Protein AF-A0A2V7VLN5-F1 (afdb_monomer)

Radius of gyration: 14.5 Å; Cα contacts (8 Å, |Δi|>4): 177; chains: 1; bounding box: 34×38×32 Å

Structure (mmCIF, N/CA/C/O backbone):
data_AF-A0A2V7VLN5-F1
#
_entry.id   AF-A0A2V7VLN5-F1
#
loop_
_atom_site.group_PDB
_atom_site.id
_atom_site.type_symbol
_atom_site.label_atom_id
_atom_site.label_alt_id
_atom_site.label_comp_id
_atom_site.label_asym_id
_atom_site.label_entity_id
_atom_site.label_seq_id
_atom_site.pdbx_PDB_ins_code
_atom_site.Cartn_x
_atom_site.Cartn_y
_atom_site.Cartn_z
_atom_site.occupancy
_atom_site.B_iso_or_equiv
_atom_site.auth_seq_id
_atom_site.auth_co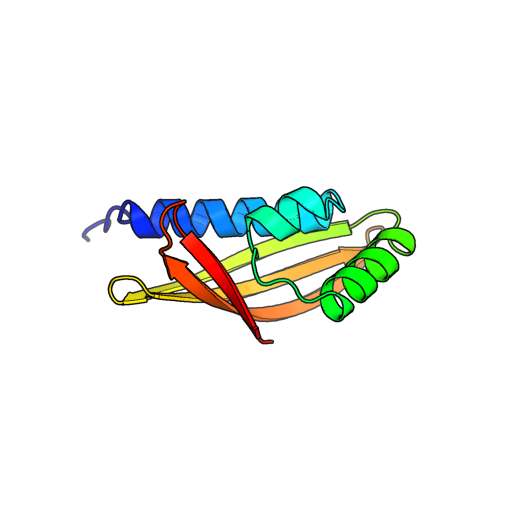mp_id
_atom_site.auth_asym_id
_atom_site.auth_atom_id
_atom_site.pdbx_PDB_model_num
ATOM 1 N N . PRO A 1 1 ? -19.058 -24.679 8.930 1.00 38.53 1 PRO A N 1
ATOM 2 C CA . PRO A 1 1 ? -17.959 -23.829 8.417 1.00 38.53 1 PRO A CA 1
ATOM 3 C C . PRO A 1 1 ? -18.491 -22.489 7.887 1.00 38.53 1 PRO A C 1
ATOM 5 O O . PRO A 1 1 ? -18.948 -22.395 6.751 1.00 38.53 1 PRO A O 1
ATOM 8 N N . SER A 1 2 ? -18.501 -21.470 8.744 1.00 41.41 2 SER A N 1
ATOM 9 C CA . SER A 1 2 ? -18.995 -20.136 8.402 1.00 41.41 2 SER A CA 1
ATOM 10 C C . SER A 1 2 ? -18.002 -19.459 7.456 1.00 41.41 2 SER A C 1
ATOM 12 O O . SER A 1 2 ? -16.884 -19.146 7.859 1.00 41.41 2 SER A O 1
ATOM 14 N N . ARG A 1 3 ? -18.388 -19.238 6.193 1.00 52.00 3 ARG A N 1
ATOM 15 C CA . ARG A 1 3 ? -17.704 -18.250 5.349 1.00 52.00 3 ARG A CA 1
ATOM 16 C C . ARG A 1 3 ? -17.952 -16.902 6.009 1.00 52.00 3 ARG A C 1
ATOM 18 O O . ARG A 1 3 ? -19.055 -16.374 5.917 1.00 52.00 3 ARG A O 1
ATOM 25 N N . VAL A 1 4 ? -16.968 -16.399 6.742 1.00 56.38 4 VAL A N 1
ATOM 26 C CA . VAL A 1 4 ? -17.009 -15.030 7.246 1.00 56.38 4 VAL A CA 1
ATOM 27 C C . VAL A 1 4 ? -16.968 -14.151 6.002 1.00 56.38 4 VAL A C 1
ATOM 29 O O . VAL A 1 4 ? -15.949 -14.083 5.318 1.00 56.38 4 VAL A O 1
ATOM 32 N N . SER A 1 5 ? -18.109 -13.586 5.617 1.00 57.72 5 SER A N 1
ATOM 33 C CA . SER A 1 5 ? -18.138 -12.562 4.580 1.00 57.72 5 SER A CA 1
ATOM 34 C C . SER A 1 5 ? -17.249 -11.420 5.061 1.00 57.72 5 SER A C 1
ATOM 36 O O . SER A 1 5 ? -17.469 -10.902 6.156 1.00 5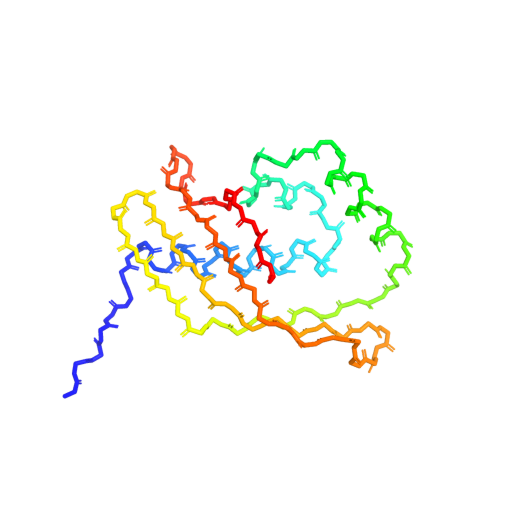7.72 5 SER A O 1
ATOM 38 N N . ALA A 1 6 ? -16.228 -11.069 4.277 1.00 68.88 6 ALA A N 1
ATOM 39 C CA . ALA A 1 6 ? -15.325 -9.967 4.593 1.00 68.88 6 ALA A CA 1
ATOM 40 C C . ALA A 1 6 ? -16.144 -8.704 4.891 1.00 68.88 6 ALA A C 1
ATOM 42 O O . ALA A 1 6 ? -17.043 -8.356 4.114 1.00 68.88 6 ALA A O 1
ATOM 43 N N . SER A 1 7 ? -15.849 -8.035 6.008 1.00 86.94 7 SER A N 1
ATOM 44 C CA . SER A 1 7 ? -16.535 -6.794 6.375 1.00 86.94 7 SER A CA 1
ATOM 45 C C . SER A 1 7 ? -16.339 -5.732 5.279 1.00 86.94 7 SER A C 1
ATOM 47 O O . SER A 1 7 ? -15.361 -5.804 4.527 1.00 86.94 7 SER A O 1
ATOM 49 N N . PRO A 1 8 ? -17.224 -4.725 5.165 1.00 90.88 8 PRO A N 1
ATOM 50 C CA . PRO A 1 8 ? -17.027 -3.629 4.213 1.00 90.88 8 PRO A CA 1
ATOM 51 C C . PRO A 1 8 ? -15.651 -2.960 4.354 1.00 90.88 8 PRO A C 1
ATOM 53 O O . PRO A 1 8 ? -15.029 -2.599 3.357 1.00 90.88 8 PRO A O 1
ATOM 56 N N . ASP A 1 9 ? -15.144 -2.867 5.586 1.00 91.94 9 ASP A N 1
ATOM 57 C CA . ASP A 1 9 ? -13.808 -2.343 5.865 1.00 91.94 9 ASP A CA 1
ATOM 58 C C . ASP A 1 9 ? -12.699 -3.270 5.363 1.00 91.94 9 ASP A C 1
ATOM 60 O O . ASP A 1 9 ? -11.752 -2.800 4.737 1.00 91.94 9 ASP A O 1
ATOM 64 N N . GLU A 1 10 ? -12.823 -4.585 5.545 1.00 93.19 10 GLU A N 1
ATOM 65 C CA . GLU A 1 10 ? -11.852 -5.533 4.995 1.00 93.19 10 GLU A CA 1
ATOM 66 C C . GLU A 1 10 ? -11.823 -5.478 3.459 1.00 93.19 10 GLU A C 1
ATOM 68 O O . GLU A 1 10 ? -10.749 -5.496 2.856 1.00 93.19 10 GLU A O 1
ATOM 73 N N . GLN A 1 11 ? -12.984 -5.358 2.809 1.00 93.88 11 GLN A N 1
ATOM 74 C CA . GLN A 1 11 ? -13.068 -5.199 1.354 1.00 93.88 11 GLN A CA 1
ATOM 75 C C . GLN A 1 11 ? -12.407 -3.895 0.888 1.00 93.88 11 GLN A C 1
ATOM 77 O O . GLN A 1 11 ? -11.640 -3.908 -0.078 1.00 93.88 11 GLN A O 1
ATOM 82 N N . ALA A 1 12 ? -12.641 -2.788 1.598 1.00 94.56 12 ALA A N 1
ATOM 83 C CA . ALA A 1 12 ? -12.004 -1.505 1.316 1.00 94.56 12 ALA A CA 1
ATOM 84 C C . ALA A 1 12 ? -10.477 -1.566 1.497 1.00 94.56 12 ALA A C 1
ATOM 86 O O . ALA A 1 12 ? -9.740 -1.082 0.642 1.00 94.56 12 ALA A O 1
ATOM 87 N N . ILE A 1 13 ? -9.989 -2.226 2.552 1.00 95.31 13 ILE A N 1
ATOM 88 C CA . ILE A 1 13 ? -8.554 -2.438 2.788 1.00 95.31 13 ILE A CA 1
ATOM 89 C C . ILE A 1 13 ? -7.937 -3.304 1.684 1.00 95.31 13 ILE A C 1
ATOM 91 O O . ILE A 1 13 ? -6.871 -2.983 1.161 1.00 95.31 13 ILE A O 1
ATOM 95 N N . ARG A 1 14 ? -8.604 -4.388 1.273 1.00 95.19 14 ARG A N 1
ATOM 96 C CA . ARG A 1 14 ? -8.140 -5.219 0.149 1.00 95.1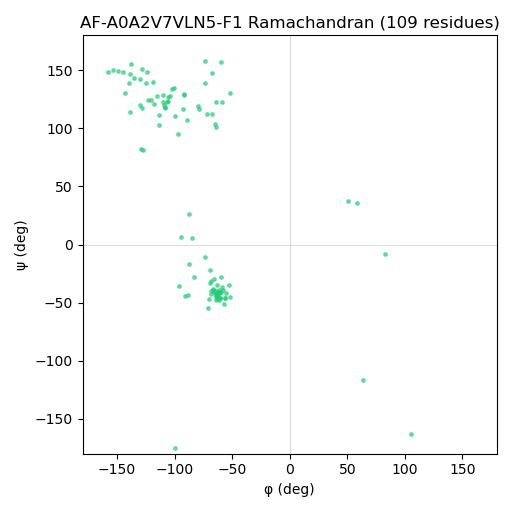9 14 ARG A CA 1
ATOM 97 C C . ARG A 1 14 ? -8.056 -4.409 -1.142 1.00 95.19 14 ARG A C 1
ATOM 99 O O . ARG A 1 14 ? -7.085 -4.558 -1.881 1.00 95.19 14 ARG A O 1
ATOM 106 N N . ARG A 1 15 ? -9.031 -3.530 -1.398 1.00 94.81 15 ARG A N 1
ATOM 107 C CA . ARG A 1 15 ? -9.006 -2.627 -2.553 1.00 94.81 15 ARG A CA 1
ATOM 108 C C . ARG A 1 15 ? -7.846 -1.634 -2.471 1.00 94.81 15 ARG A C 1
ATOM 110 O O . ARG A 1 15 ? -7.104 -1.526 -3.439 1.00 94.81 15 ARG A O 1
ATOM 117 N N . LEU A 1 16 ? -7.626 -1.023 -1.307 1.00 96.06 16 LEU A N 1
ATOM 118 C CA . LEU A 1 16 ? -6.488 -0.140 -1.038 1.00 96.06 16 LEU A CA 1
ATOM 119 C C . LEU A 1 16 ? -5.143 -0.830 -1.322 1.00 96.06 16 LEU A C 1
ATOM 121 O O . LEU A 1 16 ? -4.254 -0.230 -1.919 1.00 96.06 16 LEU A O 1
ATOM 125 N N . ILE A 1 17 ? -4.994 -2.102 -0.936 1.00 95.81 17 ILE A N 1
ATOM 126 C CA . ILE A 1 17 ? -3.779 -2.893 -1.194 1.00 95.81 17 ILE A CA 1
ATOM 127 C C . ILE A 1 17 ? -3.586 -3.162 -2.696 1.00 95.81 17 ILE A C 1
ATOM 129 O O . ILE A 1 17 ? -2.454 -3.127 -3.181 1.00 95.81 17 ILE A O 1
ATOM 133 N N . ILE A 1 18 ? -4.670 -3.410 -3.440 1.00 95.06 18 ILE A N 1
ATOM 134 C CA . ILE A 1 18 ? -4.619 -3.555 -4.904 1.00 95.06 18 ILE A CA 1
ATOM 135 C C . ILE A 1 18 ? -4.187 -2.236 -5.548 1.00 95.06 18 ILE A C 1
ATOM 137 O O . ILE A 1 18 ? -3.272 -2.237 -6.368 1.00 95.06 18 ILE A O 1
ATOM 141 N N . ASP A 1 19 ? -4.792 -1.118 -5.148 1.00 95.31 19 ASP A N 1
ATOM 142 C CA . ASP A 1 19 ? -4.458 0.204 -5.683 1.00 95.31 19 ASP A CA 1
ATOM 143 C C . ASP A 1 19 ? -3.000 0.582 -5.346 1.00 95.31 19 ASP A C 1
ATOM 145 O O . ASP A 1 19 ? -2.295 1.157 -6.173 1.00 95.31 19 ASP A O 1
ATOM 149 N N . TYR A 1 20 ? -2.502 0.176 -4.173 1.00 94.94 20 TYR A N 1
ATOM 150 C CA . TYR A 1 20 ? -1.093 0.306 -3.792 1.00 94.94 20 TYR A CA 1
ATOM 151 C C . TYR A 1 20 ? -0.150 -0.501 -4.700 1.00 94.94 20 TYR A C 1
ATOM 153 O O . TYR A 1 20 ? 0.861 0.039 -5.151 1.00 94.94 20 TYR A O 1
ATOM 161 N N . ALA A 1 21 ? -0.469 -1.764 -5.009 1.00 93.56 21 ALA A N 1
ATOM 162 C CA . ALA A 1 21 ? 0.307 -2.552 -5.972 1.00 93.56 21 ALA A CA 1
ATOM 163 C C . ALA A 1 21 ? 0.304 -1.898 -7.361 1.00 93.56 21 ALA A C 1
ATOM 165 O O . ALA A 1 21 ? 1.366 -1.727 -7.959 1.00 93.56 21 ALA A O 1
ATOM 166 N N . GLN A 1 22 ? -0.868 -1.461 -7.832 1.00 93.56 22 GLN A N 1
ATOM 167 C CA . GLN A 1 22 ? -1.025 -0.800 -9.127 1.00 93.56 22 GLN A CA 1
ATOM 168 C C . GLN A 1 22 ? -0.235 0.508 -9.213 1.00 93.56 22 GLN A C 1
ATOM 170 O O . GLN A 1 22 ? 0.406 0.753 -10.230 1.00 93.56 22 GLN A O 1
ATOM 175 N N . ALA A 1 23 ? -0.217 1.320 -8.152 1.00 93.88 23 ALA A N 1
ATOM 176 C CA . ALA A 1 23 ? 0.580 2.546 -8.100 1.00 93.88 23 ALA A CA 1
ATOM 177 C C . ALA A 1 23 ? 2.070 2.273 -8.315 1.00 93.88 23 ALA A C 1
ATOM 179 O O . ALA A 1 23 ? 2.755 3.029 -9.003 1.00 93.88 23 ALA A O 1
ATOM 180 N N . ILE A 1 24 ? 2.572 1.176 -7.747 1.00 91.62 24 ILE A N 1
ATOM 181 C CA . ILE A 1 24 ? 3.961 0.777 -7.930 1.00 91.62 24 ILE A CA 1
ATOM 182 C C . ILE A 1 24 ? 4.167 0.273 -9.358 1.00 91.62 24 ILE A C 1
ATOM 184 O O . ILE A 1 24 ? 5.012 0.815 -10.063 1.00 91.62 24 ILE A O 1
ATOM 188 N N . GLU A 1 25 ? 3.388 -0.703 -9.825 1.00 91.75 25 GLU A N 1
ATOM 189 C CA . GLU A 1 25 ? 3.535 -1.273 -11.175 1.00 91.75 25 GLU A CA 1
ATOM 190 C C . GLU A 1 25 ? 3.442 -0.213 -12.281 1.00 91.75 25 GLU A C 1
ATOM 192 O O . GLU A 1 25 ? 4.295 -0.160 -13.167 1.00 91.75 25 GLU A O 1
ATOM 197 N N . ALA A 1 26 ? 2.455 0.680 -12.189 1.00 92.00 26 ALA A N 1
ATOM 198 C CA . ALA A 1 26 ? 2.248 1.773 -13.132 1.00 92.00 26 ALA A CA 1
ATOM 199 C C . ALA A 1 26 ? 3.269 2.909 -12.982 1.00 92.00 26 ALA A C 1
ATOM 201 O O . ALA A 1 26 ? 3.336 3.776 -13.853 1.00 92.00 26 ALA A O 1
ATOM 202 N N . ARG A 1 27 ? 4.076 2.904 -11.911 1.00 91.69 27 ARG A N 1
ATOM 203 C CA . ARG A 1 27 ? 4.996 3.991 -11.545 1.00 91.69 27 ARG A CA 1
ATOM 204 C C . ARG A 1 27 ? 4.263 5.327 -11.347 1.00 91.69 27 ARG A C 1
ATOM 206 O O . ARG A 1 27 ? 4.768 6.398 -11.679 1.00 91.69 27 ARG A O 1
ATOM 213 N N . ASP A 1 28 ? 3.054 5.256 -10.799 1.00 92.31 28 ASP A N 1
ATOM 214 C CA . ASP A 1 28 ? 2.135 6.380 -10.651 1.00 92.31 28 ASP A CA 1
ATOM 215 C C . ASP A 1 28 ? 2.244 6.976 -9.238 1.00 92.31 28 ASP A C 1
ATOM 217 O O . ASP A 1 28 ? 1.622 6.518 -8.276 1.00 92.31 28 ASP A O 1
ATOM 221 N N . ILE A 1 29 ? 3.072 8.018 -9.112 1.00 92.38 29 ILE A N 1
ATOM 222 C CA . ILE A 1 29 ? 3.242 8.771 -7.861 1.00 92.38 29 ILE A CA 1
ATOM 223 C C . ILE A 1 29 ? 1.916 9.409 -7.398 1.00 92.38 29 ILE A C 1
ATOM 225 O O . ILE A 1 29 ? 1.601 9.285 -6.213 1.00 92.38 29 ILE A O 1
ATOM 229 N N . PRO A 1 30 ? 1.119 10.079 -8.258 1.00 93.00 30 PRO A N 1
ATOM 230 C CA . PRO A 1 30 ? -0.215 10.546 -7.879 1.00 93.00 30 PRO A CA 1
ATOM 231 C C . PRO A 1 30 ? -1.117 9.461 -7.272 1.00 93.00 30 PRO A C 1
ATOM 233 O O . PRO A 1 30 ? -1.744 9.709 -6.241 1.00 93.00 30 PRO A O 1
ATOM 236 N N . LEU A 1 31 ? -1.170 8.262 -7.857 1.00 92.56 31 LEU A N 1
ATOM 237 C CA . LEU A 1 31 ? -1.937 7.139 -7.309 1.00 92.56 31 LEU A CA 1
ATOM 238 C C . LEU A 1 31 ? -1.349 6.659 -5.978 1.00 92.56 31 LEU A C 1
ATOM 240 O O . LEU A 1 31 ? -2.095 6.413 -5.030 1.00 92.56 31 LEU A O 1
ATOM 244 N N . PHE A 1 32 ? -0.020 6.620 -5.858 1.00 93.88 32 PHE A N 1
ATOM 245 C CA . PHE A 1 32 ? 0.648 6.279 -4.604 1.00 93.88 32 PHE A CA 1
ATOM 246 C C . PHE A 1 32 ? 0.288 7.265 -3.480 1.00 93.88 32 PHE A C 1
ATOM 248 O O . PHE A 1 32 ? -0.004 6.855 -2.358 1.00 93.88 32 PHE A O 1
ATOM 255 N N . LYS A 1 33 ? 0.233 8.569 -3.777 1.00 93.75 33 LYS A N 1
ATOM 256 C CA . LYS A 1 33 ? -0.181 9.603 -2.814 1.00 93.75 33 LYS A CA 1
ATOM 257 C C . LYS A 1 33 ? -1.644 9.478 -2.395 1.00 93.75 33 LYS A C 1
ATOM 259 O O . LYS A 1 33 ? -1.974 9.844 -1.274 1.00 93.75 33 LYS A O 1
ATOM 264 N N . LYS A 1 34 ? -2.525 8.952 -3.253 1.00 92.88 34 LYS A N 1
ATOM 265 C CA . LYS A 1 34 ? -3.921 8.683 -2.864 1.00 92.88 34 LYS A CA 1
ATOM 266 C C . LYS A 1 34 ? -4.006 7.600 -1.792 1.00 92.88 34 LYS A C 1
ATOM 268 O O . LYS A 1 34 ? -4.795 7.736 -0.864 1.00 92.88 34 LYS A O 1
ATOM 273 N N . VAL A 1 35 ? -3.192 6.550 -1.908 1.00 94.69 35 VAL A N 1
ATOM 274 C CA . VAL A 1 35 ? -3.195 5.440 -0.943 1.00 94.69 35 VAL A CA 1
ATOM 275 C C . VAL A 1 35 ? -2.346 5.725 0.296 1.00 94.69 35 VAL A C 1
ATOM 277 O O . VAL A 1 35 ? -2.668 5.214 1.360 1.00 94.69 35 VAL A O 1
ATOM 280 N N . LYS A 1 36 ? -1.300 6.555 0.192 1.00 94.81 36 LYS A N 1
ATOM 281 C CA . LYS A 1 36 ? -0.454 7.027 1.300 1.00 94.81 36 LYS A CA 1
ATOM 282 C C . LYS A 1 36 ? -0.367 8.565 1.268 1.00 94.81 36 LYS A C 1
ATOM 284 O O . LYS A 1 36 ? 0.608 9.112 0.751 1.00 94.81 36 LYS A O 1
ATOM 289 N N . PRO A 1 37 ? -1.370 9.288 1.798 1.00 93.00 37 PRO A N 1
ATOM 290 C CA . PRO A 1 37 ? -1.416 10.753 1.730 1.00 93.00 37 PRO A CA 1
ATOM 291 C C . PRO A 1 37 ? -0.346 11.433 2.589 1.00 93.00 37 PRO A C 1
ATOM 293 O O . PRO A 1 37 ? 0.037 12.565 2.312 1.00 93.00 37 PRO A O 1
ATOM 296 N N . ASN A 1 38 ? 0.178 10.739 3.6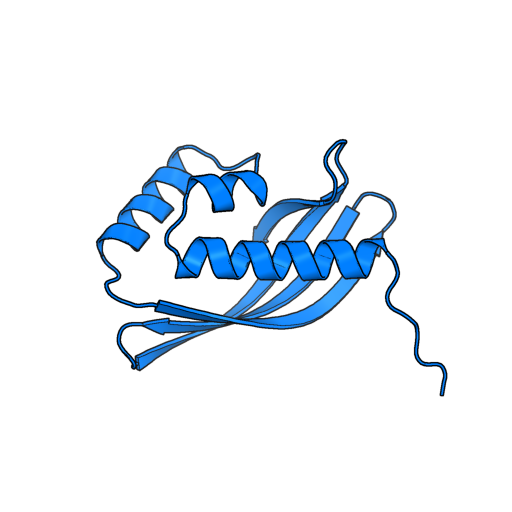01 1.00 92.31 38 ASN A N 1
ATOM 297 C CA . ASN A 1 38 ? 1.266 11.213 4.455 1.00 92.31 38 ASN A CA 1
ATOM 298 C C . ASN A 1 38 ? 2.666 10.886 3.890 1.00 92.31 38 ASN A C 1
ATOM 300 O O . ASN A 1 38 ? 3.611 10.718 4.658 1.00 92.31 38 ASN A O 1
ATOM 304 N N . LEU A 1 39 ? 2.801 10.743 2.566 1.00 91.06 39 LEU A N 1
ATOM 305 C CA . LEU A 1 39 ? 4.084 10.498 1.907 1.00 91.06 39 LEU A CA 1
ATOM 306 C C . LEU A 1 39 ? 5.028 11.689 2.114 1.00 91.06 39 LEU A C 1
ATOM 308 O O . LEU A 1 39 ? 4.704 12.816 1.729 1.00 91.06 39 LEU A O 1
ATOM 312 N N . SER A 1 40 ? 6.204 11.449 2.693 1.00 90.69 40 SER A N 1
ATOM 313 C CA . SER A 1 40 ? 7.201 12.508 2.852 1.00 90.69 40 SER A CA 1
ATOM 314 C C . SER A 1 40 ? 7.860 12.856 1.511 1.00 90.69 40 SER A C 1
ATOM 316 O O . SER A 1 40 ? 7.902 12.043 0.584 1.00 90.69 40 SER A O 1
ATOM 318 N N . LYS A 1 41 ? 8.435 14.062 1.400 1.00 89.94 41 LYS A N 1
ATOM 319 C CA . LYS A 1 41 ? 9.183 14.464 0.193 1.00 89.94 41 LYS A CA 1
ATOM 320 C C . LYS A 1 41 ? 10.363 13.532 -0.097 1.00 89.94 41 LYS A C 1
ATOM 322 O O . LYS A 1 41 ? 10.637 13.238 -1.254 1.00 89.94 41 LYS A O 1
ATOM 327 N N . GLU A 1 42 ? 11.039 13.051 0.943 1.00 90.44 42 GLU A N 1
ATOM 328 C CA . GLU A 1 42 ? 12.163 12.120 0.809 1.00 90.44 42 GLU A CA 1
ATOM 329 C C . GLU A 1 42 ? 11.702 10.746 0.309 1.00 90.44 42 GLU A C 1
ATOM 331 O O . GLU A 1 42 ? 12.357 10.125 -0.526 1.00 90.44 42 GLU A O 1
ATOM 336 N N . GLU A 1 43 ? 10.559 10.255 0.794 1.00 88.50 43 GLU A N 1
ATOM 337 C CA . GLU A 1 43 ? 9.958 9.019 0.294 1.00 88.50 43 GLU A CA 1
ATOM 338 C C . GLU A 1 43 ? 9.517 9.159 -1.165 1.00 88.50 43 GLU A C 1
ATOM 340 O O . GLU A 1 43 ? 9.773 8.259 -1.964 1.00 88.50 43 GLU A O 1
ATOM 345 N N . GLU A 1 44 ? 8.914 10.292 -1.525 1.00 91.12 44 GLU A N 1
ATOM 346 C CA . GLU A 1 44 ? 8.521 10.592 -2.900 1.00 91.12 44 GLU A CA 1
ATOM 347 C C . GLU A 1 44 ? 9.724 10.648 -3.851 1.00 91.12 44 GLU A C 1
ATOM 349 O O . GLU A 1 44 ? 9.690 10.021 -4.909 1.00 91.12 44 GLU A O 1
ATOM 354 N N . GLU A 1 45 ? 10.797 11.352 -3.479 1.00 92.38 45 GLU A N 1
ATOM 355 C CA . GLU A 1 45 ? 12.059 11.395 -4.232 1.00 92.38 45 GLU A CA 1
ATOM 356 C C . GLU A 1 45 ? 12.629 9.987 -4.446 1.00 92.38 45 GLU A C 1
ATOM 358 O O . GLU A 1 45 ? 13.005 9.625 -5.563 1.00 92.38 45 GLU A O 1
ATOM 363 N N . ARG A 1 46 ? 12.658 9.157 -3.394 1.00 89.06 46 ARG A N 1
ATOM 364 C CA . ARG A 1 46 ? 13.137 7.770 -3.497 1.00 89.06 46 ARG A CA 1
ATOM 365 C C . ARG A 1 46 ? 12.266 6.927 -4.427 1.00 89.06 46 ARG A C 1
ATOM 367 O O . ARG A 1 46 ? 12.812 6.174 -5.232 1.00 89.06 46 ARG A O 1
ATOM 374 N N . LEU A 1 47 ? 10.941 7.059 -4.347 1.00 89.00 47 LEU A N 1
ATOM 375 C CA . LEU A 1 47 ? 10.014 6.370 -5.252 1.00 89.00 47 LEU A CA 1
ATOM 376 C C . LEU A 1 47 ? 10.220 6.811 -6.701 1.00 89.00 47 LEU A C 1
ATOM 378 O O . LEU A 1 47 ? 10.316 5.960 -7.580 1.00 89.00 47 LEU A O 1
ATOM 382 N N . ARG A 1 48 ? 10.363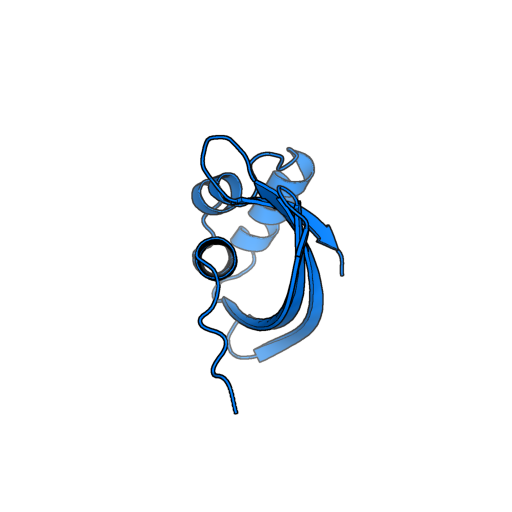 8.117 -6.947 1.00 90.69 48 ARG A N 1
ATOM 383 C CA . ARG A 1 48 ? 10.625 8.672 -8.280 1.00 90.69 48 ARG A CA 1
ATOM 384 C C . ARG A 1 48 ? 11.895 8.089 -8.896 1.00 90.69 48 ARG A C 1
ATOM 386 O O . ARG A 1 48 ? 11.840 7.548 -9.995 1.00 90.69 48 ARG A O 1
ATOM 393 N N . ARG A 1 49 ? 13.008 8.107 -8.158 1.00 90.81 49 ARG A N 1
ATOM 394 C CA . ARG A 1 49 ? 14.287 7.533 -8.616 1.00 90.81 49 ARG A CA 1
ATOM 395 C C . ARG A 1 49 ? 14.185 6.028 -8.881 1.00 90.81 49 ARG A C 1
ATOM 397 O O . ARG A 1 49 ? 14.738 5.527 -9.858 1.00 90.81 49 ARG A O 1
ATOM 404 N N . ALA A 1 50 ? 13.456 5.294 -8.040 1.00 85.12 50 ALA A N 1
ATOM 405 C CA . ALA A 1 50 ? 13.212 3.872 -8.272 1.00 85.12 50 ALA A CA 1
ATOM 406 C C . ALA A 1 50 ? 12.394 3.645 -9.558 1.00 85.12 50 ALA A C 1
ATOM 408 O O . ALA A 1 50 ? 12.702 2.752 -10.339 1.00 85.12 50 ALA A O 1
ATOM 409 N N . PHE A 1 51 ? 11.390 4.479 -9.822 1.00 88.50 51 PHE A N 1
ATOM 410 C CA . PHE A 1 51 ? 10.547 4.368 -11.012 1.00 88.50 51 PHE A CA 1
ATOM 411 C C . PHE A 1 51 ? 11.277 4.710 -12.314 1.00 88.50 51 PHE A C 1
ATOM 413 O O . PHE A 1 51 ? 11.005 4.081 -13.333 1.00 88.50 51 PHE A O 1
ATOM 420 N N . GLU A 1 52 ? 12.224 5.648 -12.285 1.00 87.19 52 GLU A N 1
ATOM 421 C CA . GLU A 1 52 ? 13.050 6.009 -13.449 1.00 87.19 52 GLU A CA 1
ATOM 422 C C . GLU A 1 52 ? 14.022 4.895 -13.863 1.00 87.19 52 GLU A C 1
ATOM 424 O O . GLU A 1 52 ? 14.330 4.740 -15.043 1.00 87.19 52 GLU A O 1
ATOM 429 N N . THR A 1 53 ? 14.495 4.097 -12.905 1.00 83.19 53 THR A N 1
ATOM 430 C CA . THR A 1 53 ? 15.484 3.033 -13.156 1.00 83.19 53 THR A CA 1
ATOM 431 C C . THR A 1 53 ? 14.851 1.700 -13.569 1.00 83.19 53 THR A C 1
ATOM 433 O O . THR A 1 53 ? 15.528 0.834 -14.125 1.00 83.19 53 THR A O 1
ATOM 436 N N . ILE A 1 54 ? 13.548 1.525 -13.336 1.00 81.94 54 ILE A N 1
ATOM 437 C CA . ILE A 1 54 ? 12.821 0.278 -13.582 1.00 81.94 54 ILE A CA 1
ATOM 438 C C . ILE A 1 54 ? 12.055 0.359 -14.910 1.00 81.94 54 ILE A C 1
ATOM 440 O O . ILE A 1 54 ? 11.048 1.060 -15.032 1.00 81.94 54 ILE A O 1
ATOM 444 N N . GLN A 1 55 ? 12.503 -0.411 -15.908 1.00 79.38 55 GLN A N 1
ATOM 445 C CA . GLN A 1 55 ? 11.831 -0.500 -17.213 1.00 79.38 55 GLN A CA 1
ATOM 446 C C . GLN A 1 55 ? 10.496 -1.248 -17.119 1.00 79.38 55 GLN A C 1
ATOM 448 O O . GLN A 1 55 ? 9.484 -0.765 -17.628 1.00 79.38 55 GLN A O 1
ATOM 453 N N . SER A 1 56 ? 10.490 -2.398 -16.440 1.00 81.00 56 SER A N 1
ATOM 454 C CA . SER A 1 56 ? 9.299 -3.208 -16.192 1.00 81.00 56 SER A CA 1
ATOM 455 C C . SER A 1 56 ? 9.363 -3.828 -14.800 1.00 81.00 56 SER A C 1
ATOM 457 O O . SER A 1 56 ? 10.368 -4.445 -14.441 1.00 81.00 56 SER A O 1
ATOM 459 N N . GLN A 1 57 ? 8.285 -3.686 -14.027 1.00 86.00 57 GLN A N 1
ATOM 460 C CA . GLN A 1 57 ? 8.100 -4.399 -12.767 1.00 86.00 57 GLN A CA 1
ATOM 461 C C . GLN A 1 57 ? 6.691 -4.961 -12.649 1.00 86.00 57 GLN A C 1
ATOM 463 O O . GLN A 1 57 ? 5.720 -4.322 -13.044 1.00 86.00 57 GLN A O 1
ATOM 468 N N . VAL A 1 58 ? 6.607 -6.143 -12.052 1.00 89.25 58 VAL A N 1
ATOM 469 C CA . VAL A 1 58 ? 5.368 -6.795 -11.637 1.00 89.25 58 VAL A CA 1
ATOM 470 C C . VAL A 1 58 ? 5.453 -7.008 -10.134 1.00 89.25 58 VAL A C 1
ATOM 472 O O . VAL A 1 58 ? 6.399 -7.631 -9.644 1.00 89.25 58 VAL A O 1
ATOM 475 N N . VAL A 1 59 ? 4.469 -6.496 -9.408 1.00 91.25 59 VAL A N 1
ATOM 476 C CA . VAL A 1 59 ? 4.375 -6.522 -7.951 1.00 91.25 59 VAL A CA 1
ATOM 477 C C . VAL A 1 59 ? 3.203 -7.407 -7.564 1.00 91.25 59 VAL A C 1
ATOM 479 O O . VAL A 1 59 ? 2.038 -7.021 -7.599 1.00 91.25 59 VAL A O 1
ATOM 482 N N . LYS A 1 60 ? 3.516 -8.625 -7.130 1.00 91.56 60 LYS A N 1
ATOM 483 C CA . LYS A 1 60 ? 2.517 -9.550 -6.597 1.00 91.56 60 LYS A CA 1
ATOM 484 C C . LYS A 1 60 ? 2.439 -9.395 -5.089 1.00 91.56 60 LYS A C 1
ATOM 486 O O . LYS A 1 60 ? 3.397 -9.695 -4.380 1.00 91.56 60 LYS A O 1
ATOM 491 N N . ILE A 1 61 ? 1.279 -8.973 -4.597 1.00 94.00 61 ILE A N 1
ATOM 492 C CA . ILE A 1 61 ? 0.987 -8.901 -3.165 1.00 94.00 61 ILE A CA 1
ATOM 493 C C . ILE A 1 61 ? 0.045 -10.039 -2.787 1.00 94.00 61 ILE A C 1
ATOM 495 O O . ILE A 1 61 ? -1.028 -10.193 -3.361 1.00 94.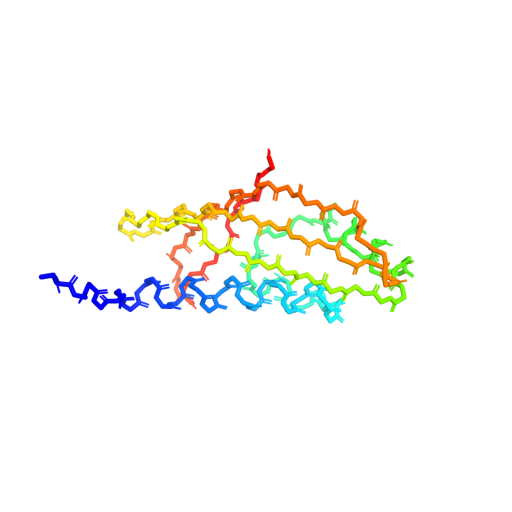00 61 ILE A O 1
ATOM 499 N N . THR A 1 62 ? 0.440 -10.817 -1.784 1.00 93.94 62 THR A N 1
ATOM 500 C CA . THR A 1 62 ? -0.429 -11.788 -1.116 1.00 93.94 62 THR A CA 1
ATOM 501 C C . THR A 1 62 ? -0.794 -11.248 0.257 1.00 93.94 62 THR A C 1
ATOM 503 O O . THR A 1 62 ? 0.091 -10.965 1.061 1.00 93.94 62 THR A O 1
ATOM 506 N N . VAL A 1 63 ? -2.087 -11.106 0.536 1.00 94.12 63 VAL A N 1
ATOM 507 C CA . VAL A 1 63 ? -2.568 -10.714 1.866 1.00 94.12 63 VAL A CA 1
ATOM 508 C C . VAL A 1 63 ? -2.523 -11.935 2.780 1.00 94.12 63 VAL A C 1
ATOM 510 O O . VAL A 1 63 ? -3.217 -12.915 2.524 1.00 94.12 63 VAL A O 1
ATOM 513 N N . LEU A 1 64 ? -1.704 -11.876 3.829 1.00 94.25 64 LEU A N 1
ATOM 514 C CA . LEU A 1 64 ? -1.553 -12.947 4.816 1.00 94.25 64 LEU A CA 1
ATOM 515 C C . LEU A 1 64 ? -2.565 -12.799 5.956 1.00 94.25 64 LEU A C 1
ATOM 517 O O . LEU A 1 64 ? -3.167 -13.780 6.378 1.00 94.25 64 LEU A O 1
ATOM 521 N N . ALA A 1 65 ? -2.754 -11.572 6.447 1.00 94.19 65 ALA A N 1
ATOM 522 C CA . ALA A 1 65 ? -3.710 -11.258 7.504 1.00 94.19 65 ALA A CA 1
ATOM 523 C C . ALA A 1 65 ? -4.164 -9.798 7.409 1.00 94.19 65 ALA A C 1
ATOM 525 O O . ALA A 1 65 ? -3.390 -8.937 6.988 1.00 94.19 65 ALA A O 1
ATOM 526 N N . ILE A 1 66 ? -5.398 -9.527 7.836 1.00 95.62 66 ILE A N 1
ATOM 527 C CA . ILE A 1 66 ? -5.922 -8.178 8.068 1.00 95.62 66 ILE A CA 1
ATOM 528 C C . ILE A 1 66 ? -6.546 -8.181 9.462 1.00 95.62 66 ILE A C 1
ATOM 530 O O . ILE A 1 66 ? -7.465 -8.950 9.730 1.00 95.62 66 ILE A O 1
ATOM 534 N N . GLU A 1 67 ? -6.040 -7.327 10.341 1.00 95.38 67 GLU A N 1
ATOM 535 C CA . GLU A 1 67 ? -6.531 -7.141 11.705 1.00 95.38 67 GLU A CA 1
ATOM 536 C C . GLU A 1 67 ? -7.117 -5.730 11.804 1.00 95.38 67 GLU A C 1
ATOM 538 O O . GLU A 1 67 ? -6.379 -4.754 11.712 1.00 95.38 67 GLU A O 1
ATOM 543 N N . ILE A 1 68 ? -8.439 -5.612 11.955 1.00 94.81 68 ILE A N 1
ATOM 544 C CA . ILE A 1 68 ? -9.142 -4.321 12.027 1.00 94.81 68 ILE A CA 1
ATOM 545 C C . ILE A 1 68 ? -9.524 -4.041 13.478 1.00 94.81 68 ILE A C 1
ATOM 547 O O . ILE A 1 68 ? -10.157 -4.868 14.132 1.00 94.81 68 ILE A O 1
ATOM 551 N N . GLN A 1 69 ? -9.159 -2.862 13.968 1.00 92.50 69 GLN A N 1
ATOM 552 C CA . GLN A 1 69 ? -9.415 -2.380 15.321 1.00 92.50 69 GLN A CA 1
ATOM 553 C C . GLN A 1 69 ? -10.050 -0.986 15.235 1.00 92.50 69 GLN A C 1
ATOM 555 O O . GLN A 1 69 ? -9.387 0.047 15.328 1.00 92.50 69 GLN A O 1
ATOM 560 N N . GLY A 1 70 ? -11.365 -0.955 15.003 1.00 90.06 70 GLY A N 1
ATOM 561 C CA . GLY A 1 70 ? -12.115 0.292 14.840 1.00 90.06 70 GLY A CA 1
ATOM 562 C C . GLY A 1 70 ? -11.653 1.087 13.614 1.00 90.06 70 GLY A C 1
ATOM 563 O O . GLY A 1 70 ? -11.800 0.629 12.485 1.00 90.06 70 GLY A O 1
ATOM 564 N N . GLY A 1 71 ? -11.113 2.288 13.836 1.00 93.25 71 GLY A N 1
ATOM 565 C CA . GLY A 1 71 ? -10.591 3.165 12.778 1.00 93.25 71 GLY A CA 1
ATOM 566 C C . GLY A 1 71 ? -9.145 2.879 12.361 1.00 93.25 71 GLY A C 1
ATOM 567 O O . GLY A 1 71 ? -8.583 3.645 11.585 1.00 93.25 71 GLY A O 1
ATOM 568 N N . GLN A 1 72 ? -8.537 1.821 12.894 1.00 96.62 72 GLN A N 1
ATOM 569 C CA . GLN A 1 72 ? -7.159 1.419 12.630 1.00 96.62 72 GLN A CA 1
ATOM 570 C C . GLN A 1 72 ? -7.128 -0.024 12.126 1.00 96.62 72 GLN A C 1
ATOM 572 O O . GLN A 1 72 ? -7.981 -0.833 12.495 1.00 96.62 72 GLN A O 1
ATOM 577 N N . ALA A 1 73 ? -6.167 -0.360 11.272 1.00 96.81 73 ALA A N 1
ATOM 578 C CA . ALA A 1 73 ? -5.985 -1.727 10.808 1.00 96.81 73 ALA A CA 1
ATOM 579 C C . ALA A 1 73 ? -4.523 -2.048 10.499 1.00 96.81 73 ALA A C 1
ATOM 581 O O . ALA A 1 73 ? -3.766 -1.202 10.031 1.00 96.81 73 ALA A O 1
ATOM 582 N N . THR A 1 74 ? -4.154 -3.309 10.697 1.00 97.50 74 THR A N 1
ATOM 583 C CA . THR A 1 74 ? -2.835 -3.842 10.358 1.00 97.50 74 THR A CA 1
ATOM 584 C C . THR A 1 74 ? -2.999 -4.928 9.308 1.00 97.50 74 THR A C 1
ATOM 586 O O . THR A 1 74 ? -3.668 -5.935 9.546 1.00 97.50 74 THR A O 1
ATOM 589 N N . ALA A 1 75 ? -2.377 -4.753 8.144 1.00 96.88 75 ALA A N 1
ATOM 590 C CA . ALA A 1 75 ? -2.347 -5.769 7.099 1.00 96.88 75 ALA A CA 1
ATOM 591 C C . ALA A 1 75 ? -0.943 -6.370 6.979 1.00 96.88 75 ALA A C 1
ATOM 593 O O . ALA A 1 75 ? 0.020 -5.665 6.675 1.00 96.88 75 ALA A O 1
ATOM 594 N N . ARG A 1 76 ? -0.829 -7.686 7.184 1.00 96.62 76 ARG A N 1
ATOM 595 C CA . ARG A 1 76 ? 0.397 -8.447 6.914 1.00 96.62 76 ARG A CA 1
ATOM 596 C C . ARG A 1 76 ? 0.343 -8.983 5.495 1.00 96.62 76 ARG A C 1
ATOM 598 O O . ARG A 1 76 ? -0.626 -9.636 5.109 1.00 96.62 76 ARG A O 1
ATOM 605 N N . LEU A 1 77 ? 1.393 -8.729 4.732 1.00 95.69 77 LEU A N 1
ATOM 606 C CA . LEU A 1 77 ? 1.490 -9.024 3.312 1.00 95.69 77 LEU A CA 1
ATOM 607 C C . LEU A 1 77 ? 2.765 -9.815 3.023 1.00 95.69 77 LEU A C 1
ATOM 609 O O . LEU A 1 77 ? 3.778 -9.627 3.688 1.00 95.69 77 LEU A O 1
ATOM 613 N N . ALA A 1 78 ? 2.744 -10.639 1.982 1.00 94.12 78 ALA A N 1
ATOM 614 C CA . ALA A 1 78 ? 3.945 -11.108 1.305 1.00 94.12 78 ALA A CA 1
ATOM 615 C C . ALA A 1 78 ? 4.021 -10.420 -0.058 1.00 94.12 78 ALA A C 1
ATOM 617 O O . ALA A 1 78 ? 3.125 -10.586 -0.891 1.00 94.12 78 ALA A O 1
ATOM 618 N N . ARG A 1 79 ? 5.075 -9.635 -0.276 1.00 93.31 79 ARG A N 1
ATOM 619 C CA . ARG A 1 79 ? 5.316 -8.930 -1.532 1.00 93.31 79 ARG A CA 1
ATOM 620 C C . ARG A 1 79 ? 6.371 -9.666 -2.342 1.00 93.31 79 ARG A C 1
ATOM 622 O O . ARG A 1 79 ? 7.401 -10.061 -1.802 1.00 93.31 79 ARG A O 1
ATOM 629 N N . ARG A 1 80 ? 6.102 -9.840 -3.632 1.00 91.56 80 ARG A N 1
ATOM 630 C CA . ARG A 1 80 ? 6.992 -10.469 -4.601 1.00 91.56 80 ARG A CA 1
ATOM 631 C C . ARG A 1 80 ? 7.151 -9.565 -5.814 1.00 91.56 80 ARG A C 1
ATOM 633 O O . ARG A 1 80 ? 6.189 -9.364 -6.552 1.00 91.56 80 ARG A O 1
ATOM 640 N N . ASP A 1 81 ? 8.378 -9.123 -6.051 1.00 88.88 81 ASP A N 1
ATOM 641 C CA . ASP A 1 81 ? 8.699 -8.191 -7.126 1.00 88.88 81 ASP A CA 1
ATOM 642 C C . ASP A 1 81 ? 9.501 -8.899 -8.216 1.00 88.88 81 ASP A C 1
ATOM 644 O O . ASP A 1 81 ? 10.572 -9.461 -7.970 1.00 88.88 81 ASP A O 1
ATOM 648 N N . THR A 1 82 ? 8.973 -8.864 -9.434 1.00 86.38 82 THR A N 1
ATOM 649 C CA . THR A 1 82 ? 9.655 -9.332 -10.644 1.00 86.38 82 THR A CA 1
ATOM 650 C C . THR A 1 82 ? 10.029 -8.115 -11.468 1.00 86.38 82 THR A C 1
ATOM 652 O O . THR A 1 82 ? 9.140 -7.389 -11.899 1.00 86.38 82 THR A O 1
ATOM 655 N N . ILE A 1 83 ? 11.320 -7.881 -11.684 1.00 84.38 83 ILE A N 1
ATOM 656 C CA . ILE A 1 83 ? 11.825 -6.735 -12.449 1.00 84.38 83 ILE A CA 1
ATOM 657 C C . ILE A 1 83 ? 12.508 -7.280 -13.697 1.00 84.38 83 ILE A C 1
ATOM 659 O O . ILE A 1 83 ? 13.351 -8.171 -13.604 1.00 84.38 83 ILE A O 1
ATOM 663 N N . ASN A 1 84 ? 12.125 -6.773 -14.869 1.00 82.25 84 ASN A N 1
ATOM 664 C CA . ASN A 1 84 ? 12.660 -7.198 -16.169 1.00 82.25 84 ASN A CA 1
ATOM 665 C C . ASN A 1 84 ? 12.632 -8.732 -16.378 1.00 82.25 84 ASN A C 1
ATOM 667 O O . ASN A 1 84 ? 13.563 -9.311 -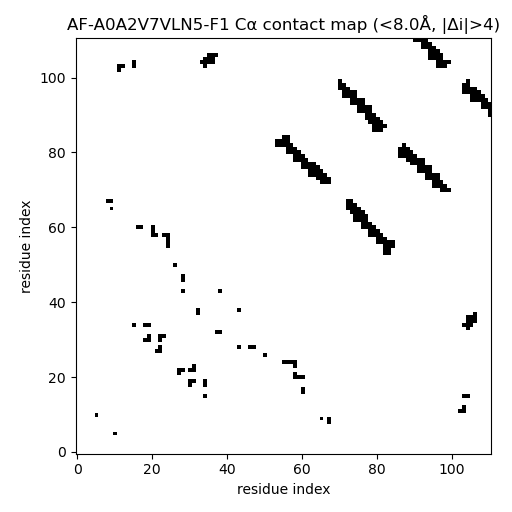16.929 1.00 82.25 84 ASN A O 1
ATOM 671 N N . GLY A 1 85 ? 11.577 -9.400 -15.896 1.00 78.38 85 GLY A N 1
ATOM 672 C CA . GLY A 1 85 ? 11.395 -10.853 -16.022 1.00 78.38 85 GLY A CA 1
ATOM 673 C C . GLY A 1 85 ? 12.128 -11.704 -14.978 1.00 78.38 85 GLY A C 1
ATOM 674 O O . GLY A 1 85 ? 11.850 -12.897 -14.876 1.00 78.38 85 GLY A O 1
ATOM 675 N N . SER A 1 86 ? 12.986 -11.104 -14.153 1.00 81.69 86 SER A N 1
ATOM 676 C CA . SER A 1 86 ? 13.700 -11.792 -13.075 1.00 81.69 86 SER A CA 1
ATOM 677 C C . SER A 1 86 ? 13.036 -11.532 -11.728 1.00 81.69 86 SER A C 1
ATOM 679 O O . SER A 1 86 ? 12.701 -10.395 -11.393 1.00 81.69 86 SER A O 1
ATOM 681 N N . LEU A 1 87 ? 12.849 -12.583 -10.926 1.00 77.00 87 LEU A N 1
ATOM 682 C CA . LEU A 1 87 ? 12.415 -12.430 -9.540 1.00 77.00 87 LEU A CA 1
ATOM 683 C C . LEU A 1 87 ? 13.538 -11.753 -8.749 1.00 77.00 87 LEU A C 1
ATOM 685 O O . LEU A 1 87 ? 14.593 -12.349 -8.550 1.00 77.00 87 LEU A O 1
ATOM 689 N N . VAL A 1 88 ? 13.308 -10.522 -8.298 1.00 76.62 88 VAL A N 1
ATOM 690 C CA . VAL A 1 88 ? 14.331 -9.736 -7.593 1.00 76.62 88 VAL A CA 1
ATOM 691 C C . VAL A 1 88 ? 14.181 -9.855 -6.087 1.00 76.62 88 VAL A C 1
ATOM 693 O O . VAL A 1 88 ? 15.174 -9.871 -5.367 1.00 76.62 88 VAL A O 1
ATOM 696 N N . SER A 1 89 ? 12.950 -9.939 -5.582 1.00 78.12 89 SER A N 1
ATOM 697 C CA . SER A 1 89 ? 12.739 -10.011 -4.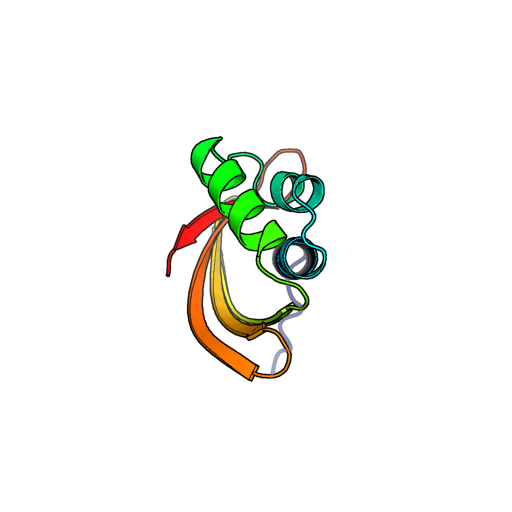139 1.00 78.12 89 SER A CA 1
ATOM 698 C C . SER A 1 89 ? 11.394 -10.625 -3.760 1.00 78.12 89 SER A C 1
ATOM 700 O O . SER A 1 89 ? 10.400 -10.501 -4.477 1.00 78.12 89 SER A O 1
ATOM 702 N N . SER A 1 90 ? 11.376 -11.303 -2.613 1.00 84.44 90 SER A N 1
ATOM 703 C CA . SER A 1 90 ? 10.164 -11.768 -1.942 1.00 84.44 90 SER A CA 1
ATOM 704 C C . SER A 1 90 ? 10.336 -11.534 -0.446 1.00 84.44 90 SER A C 1
ATOM 706 O O . SER A 1 90 ? 11.212 -12.144 0.160 1.00 84.44 90 SER A O 1
ATOM 708 N N . PHE A 1 91 ? 9.540 -10.649 0.146 1.00 89.62 91 PHE A N 1
ATOM 709 C CA . PHE A 1 91 ? 9.678 -10.267 1.554 1.00 89.62 91 PHE A CA 1
ATOM 710 C C . PHE A 1 91 ? 8.312 -10.001 2.202 1.00 89.62 91 PHE A C 1
ATOM 712 O O . PHE A 1 91 ? 7.372 -9.579 1.515 1.00 89.62 91 PHE A O 1
ATOM 719 N N . PRO A 1 92 ? 8.167 -10.267 3.513 1.00 92.12 92 PRO A N 1
ATOM 720 C CA . PRO A 1 92 ? 6.988 -9.845 4.248 1.00 92.12 92 PRO A CA 1
ATOM 721 C C . PRO A 1 92 ? 6.956 -8.317 4.366 1.00 92.12 92 PRO A C 1
ATOM 723 O O . PRO A 1 92 ? 7.989 -7.660 4.432 1.00 92.12 92 PRO A O 1
ATOM 726 N N . GLN A 1 93 ? 5.758 -7.746 4.381 1.00 94.62 93 GLN A N 1
ATOM 727 C CA . GLN A 1 93 ? 5.541 -6.322 4.598 1.00 94.62 93 GLN A CA 1
ATOM 728 C C . GLN A 1 93 ? 4.326 -6.145 5.503 1.00 94.62 93 GLN A C 1
ATOM 730 O O . GLN A 1 93 ? 3.317 -6.829 5.340 1.00 94.62 93 GLN A O 1
ATOM 735 N N . THR A 1 94 ? 4.405 -5.212 6.440 1.00 96.62 94 THR A N 1
ATOM 736 C CA . THR A 1 94 ? 3.281 -4.814 7.284 1.00 96.62 94 THR A CA 1
ATOM 737 C C . THR A 1 94 ? 2.841 -3.412 6.890 1.00 96.62 94 THR A C 1
ATOM 739 O O . THR A 1 94 ? 3.665 -2.501 6.790 1.00 96.62 94 THR A O 1
ATOM 742 N N . LEU A 1 95 ? 1.544 -3.250 6.636 1.00 96.75 95 LEU A N 1
ATOM 743 C CA . LEU A 1 95 ? 0.909 -1.954 6.435 1.00 96.75 95 LEU A CA 1
ATOM 744 C C . LEU A 1 95 ? 0.098 -1.597 7.675 1.00 96.75 95 LEU A C 1
ATOM 746 O O . LEU A 1 95 ? -0.806 -2.350 8.042 1.00 96.75 95 LEU A O 1
ATOM 750 N N . SER A 1 96 ? 0.389 -0.442 8.262 1.00 97.19 96 SER A N 1
ATOM 751 C CA . SER A 1 96 ? -0.499 0.193 9.237 1.00 97.19 96 SER A CA 1
ATOM 752 C C . SER A 1 96 ? -1.422 1.147 8.494 1.00 97.19 96 SER A C 1
ATOM 754 O O . SER A 1 96 ? -0.958 1.950 7.676 1.00 97.19 96 SER A O 1
ATOM 756 N N . LEU A 1 97 ? -2.721 1.029 8.742 1.00 97.50 97 LEU A N 1
ATOM 757 C CA . LEU A 1 97 ? -3.777 1.711 8.010 1.00 97.50 97 LEU A CA 1
ATOM 758 C C . LEU A 1 97 ? -4.664 2.502 8.968 1.00 97.50 97 LEU A C 1
ATOM 760 O O . LEU A 1 97 ? -5.086 1.976 9.996 1.00 97.50 97 LEU A O 1
ATOM 764 N N . GLY A 1 98 ? -5.036 3.709 8.556 1.00 96.50 98 GLY A N 1
ATOM 765 C CA . GLY A 1 98 ? -5.986 4.560 9.264 1.00 96.50 98 GLY A CA 1
ATOM 766 C C . GLY A 1 98 ? -7.210 4.864 8.410 1.00 96.50 98 GLY A C 1
ATOM 767 O O . GLY A 1 98 ? -7.104 5.096 7.199 1.00 96.50 98 GLY A O 1
ATOM 768 N N . LYS A 1 99 ? -8.387 4.865 9.036 1.00 94.38 99 LYS A N 1
ATOM 769 C CA . LYS A 1 99 ? -9.658 5.257 8.421 1.00 94.38 99 LYS A CA 1
ATOM 770 C C . LYS A 1 99 ? -9.868 6.760 8.595 1.00 94.38 99 LYS A C 1
ATOM 772 O O . LYS A 1 99 ? -10.167 7.231 9.689 1.00 94.38 99 LYS A O 1
ATOM 777 N N . GLY A 1 100 ? -9.713 7.509 7.506 1.00 88.06 100 GLY A N 1
ATOM 778 C CA . GLY A 1 100 ? -9.981 8.945 7.445 1.00 88.06 100 GLY A CA 1
ATOM 779 C C . GLY A 1 100 ? -11.341 9.271 6.821 1.00 88.06 100 GLY A C 1
ATOM 780 O O . GLY A 1 100 ? -12.111 8.385 6.448 1.00 88.06 100 GLY A O 1
ATOM 781 N N . ALA A 1 101 ? -11.616 10.566 6.639 1.00 83.75 101 ALA A N 1
ATOM 782 C CA . ALA A 1 101 ? -12.854 11.054 6.018 1.00 83.75 101 ALA A CA 1
ATOM 783 C C . ALA A 1 101 ? -13.069 10.539 4.578 1.00 83.75 101 ALA A C 1
ATOM 785 O O . ALA A 1 101 ? -14.204 10.399 4.136 1.00 83.75 101 ALA A O 1
ATOM 786 N N . GLY A 1 102 ? -11.982 10.239 3.858 1.00 83.44 102 GLY A N 1
ATOM 787 C CA . GLY A 1 102 ? -12.004 9.689 2.498 1.00 83.44 102 GLY A CA 1
ATOM 788 C C . GLY A 1 102 ? -11.914 8.161 2.417 1.00 83.44 102 GLY A C 1
ATOM 789 O O . GLY A 1 102 ? -11.776 7.633 1.318 1.00 83.44 102 GLY A O 1
ATOM 790 N N . GLY A 1 103 ? -11.964 7.452 3.551 1.00 92.12 103 GLY A N 1
ATOM 791 C CA . GLY A 1 103 ? -11.779 6.002 3.625 1.00 92.12 103 GLY A CA 1
ATOM 792 C C . GLY A 1 103 ? -10.422 5.588 4.199 1.00 92.12 103 GLY A C 1
ATOM 793 O O . GLY A 1 103 ? -9.745 6.365 4.873 1.00 92.12 103 GLY A O 1
ATOM 794 N N . TRP A 1 104 ? -10.052 4.329 3.973 1.00 96.94 104 TRP A N 1
ATOM 795 C CA . TRP A 1 104 ? -8.805 3.752 4.475 1.00 96.94 104 TRP A CA 1
ATOM 796 C C . TRP A 1 104 ? -7.593 4.264 3.700 1.00 96.94 104 TRP A C 1
ATOM 798 O O . TRP A 1 104 ? -7.618 4.338 2.474 1.00 96.94 104 TRP A O 1
ATOM 808 N N . THR A 1 105 ? -6.516 4.559 4.420 1.00 96.94 105 THR A N 1
ATOM 809 C CA . THR A 1 105 ? -5.232 4.985 3.853 1.00 96.94 105 THR A CA 1
ATOM 810 C C . THR A 1 105 ? -4.078 4.309 4.579 1.00 96.94 105 THR A C 1
ATOM 812 O O . THR A 1 105 ? -4.216 3.890 5.725 1.00 96.94 105 THR A O 1
ATOM 815 N N . ILE A 1 106 ? -2.940 4.181 3.904 1.00 96.75 106 ILE A N 1
ATOM 816 C CA . ILE A 1 106 ? -1.699 3.662 4.467 1.00 96.75 106 ILE A CA 1
ATOM 817 C C . ILE A 1 106 ? -1.036 4.778 5.265 1.00 96.75 106 ILE A C 1
ATOM 819 O O . ILE A 1 106 ? -0.643 5.801 4.708 1.00 96.75 106 ILE A O 1
ATOM 823 N N . GLU A 1 107 ? -0.851 4.550 6.557 1.00 95.38 107 GLU A N 1
ATOM 824 C CA . GLU A 1 107 ? -0.132 5.464 7.437 1.00 95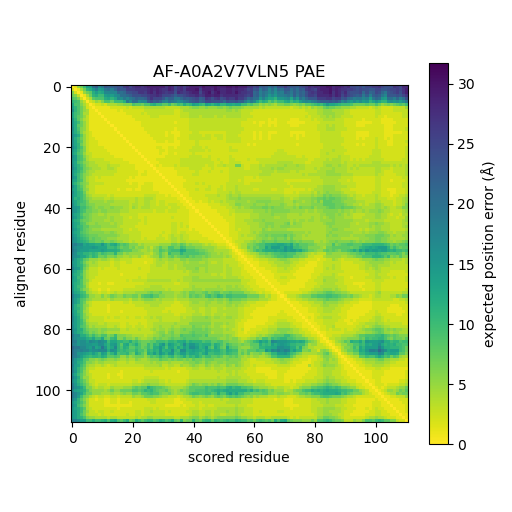.38 107 GLU A CA 1
ATOM 825 C C . GLU A 1 107 ? 1.351 5.095 7.476 1.00 95.38 107 GLU A C 1
ATOM 827 O O . GLU A 1 107 ? 2.219 5.956 7.302 1.00 95.38 107 GLU A O 1
ATOM 832 N N . GLN A 1 108 ? 1.657 3.802 7.600 1.00 94.88 108 GLN A N 1
ATOM 833 C CA . GLN A 1 108 ? 3.025 3.303 7.719 1.00 94.88 108 GLN A CA 1
ATOM 834 C C . GLN A 1 108 ? 3.241 2.027 6.905 1.00 94.88 108 GLN A C 1
ATOM 836 O O . GLN A 1 108 ? 2.351 1.190 6.764 1.00 94.88 108 GLN A O 1
ATOM 841 N N . ILE A 1 109 ? 4.460 1.886 6.385 1.00 93.81 109 ILE A N 1
ATOM 842 C CA . ILE A 1 109 ? 4.939 0.695 5.688 1.00 93.81 109 ILE A CA 1
ATOM 843 C C . ILE A 1 109 ? 6.187 0.212 6.421 1.00 93.81 109 ILE A C 1
ATOM 845 O O . ILE A 1 109 ? 7.144 0.969 6.575 1.00 93.81 109 ILE A O 1
ATOM 849 N N . SER A 1 110 ? 6.194 -1.044 6.850 1.00 92.19 110 SER A N 1
ATOM 850 C CA . SER A 1 110 ? 7.340 -1.668 7.515 1.00 92.19 110 SER A CA 1
ATOM 851 C C . SER A 1 110 ? 7.667 -3.005 6.854 1.00 92.19 110 SER A C 1
ATOM 853 O O . SER A 1 110 ? 6.762 -3.708 6.404 1.00 92.19 110 SER A O 1
ATOM 855 N N . ARG A 1 111 ? 8.957 -3.324 6.747 1.00 83.06 111 ARG A N 1
ATOM 856 C CA . ARG A 1 111 ? 9.466 -4.613 6.258 1.00 83.06 111 ARG A CA 1
ATOM 857 C C . ARG A 1 111 ? 9.998 -5.421 7.427 1.00 83.06 111 ARG A C 1
ATOM 859 O O . ARG A 1 111 ? 10.577 -4.776 8.327 1.00 83.06 111 ARG A O 1
#

Foldseek 3Di:
DDPPDQDPQSVLVVVLVVLCQVCLQVLPLVSNCVQAVVQDPVNSVVSNVVSVVAPGKHKDKDFPDWADDPQKIKTKIWIWMQTPNRTDDTDIKIFIWGQDPVGIHTHDIDD

pLDDT: mean 89.21, std 10.31, range [38.53, 97.5]

Secondary structure (DSSP, 8-state):
----PPPHHHHHHHHHHHHHHHHHHTT-HHHHHHH-TT--HHHHHHHHHHHHH-S-EEEEEEEEEEEEETTEEEEEEEEEEEETTEEEEEEEEEEEEEEETTEEEEEEEE-

Solvent-accessible surface area (backbone atoms only — not comparable to full-atom values): 6238 Å² total; per-residue (Å²): 134,84,80,76,74,74,48,74,64,54,51,50,49,54,48,45,53,50,50,46,38,47,16,58,50,72,58,32,62,73,52,38,38,68,38,24,71,80,64,46,70,68,57,49,52,52,50,51,57,54,45,74,73,50,91,44,52,46,59,48,76,44,82,74,46,77,48,77,59,88,59,35,32,41,35,37,29,40,40,35,37,28,46,76,89,41,80,74,47,74,47,61,35,40,36,36,30,39,55,52,99,92,41,71,30,42,74,42,80,46,112

Nearest PDB structures (foldseek):
  3cnx-assembly1_A  TM=8.590E-01  e=9.180E-05  Streptomyces avermitilis
  3gwr-assembly1_A  TM=7.653E-01  e=3.689E-05  Thiobacillus denitrificans ATCC 25259
  2jq5-assembly1_A  TM=7.175E-01  e=1.493E-04  Rhodopseudomonas palustris
  5aig-assembly2_B  TM=6.552E-01  e=5.723E-03  unidentified
  3er7-assembly1_A  TM=4.896E-01  e=9.307E-03  Exiguobacterium sibiricum 255-15

Sequence (111 aa):
PSRVSASPDEQAIRRLIIDYAQAIEARDIPLFKKVKPNLSKEEEERLRRAFETIQSQVVKITVLAIEIQGGQATARLARRDTINGSLVSSFPQTLSLGKGAGGWTIEQISR

Mean predicted aligned error: 5.15 Å